Protein AF-A0AAU9CVJ2-F1 (afdb_monomer)

pLDDT: mean 92.7, std 5.64, range [61.94, 97.88]

Solvent-accessible surface area (backbone atoms only — not comparable to full-atom values): 5177 Å² total; per-residue (Å²): 133,64,67,65,48,55,51,36,51,52,58,47,59,74,69,44,73,70,64,53,79,47,43,91,79,75,48,44,77,38,69,92,55,53,46,73,45,80,78,50,68,66,89,52,31,37,34,32,40,39,38,30,33,30,38,34,66,42,99,87,73,45,78,71,48,74,44,86,30,62,50,40,32,40,35,34,35,40,100,88,52,44,72,74,48,74,44,83,105

Secondary structure (DSSP, 8-state):
--HHHHHHHHHHHHH-GGGGGG-SSS-EEEEEEEEEEEEEE-SSEEEEEEEEEEEEE-TTS-EEEEEEEEEEEEEEE-TTS-EEEEEE-

Organism: NCBI:txid438856

Foldseek 3Di:
DDPVLVVLVLVCVLPDPVLLVQPDPSADWDSVFWDKDFPDDDQFKTKIKIKTWGFDADPVRDGPDIDITIFIWIFTADNVSHTDDIDGD

Radius of gyration: 14.07 Å; Cα contacts (8 Å, |Δi|>4): 160; chains: 1; bounding box: 27×20×41 Å

Structure (mmCIF, N/CA/C/O backbone):
data_AF-A0AAU9CVJ2-F1
#
_entry.id   AF-A0AAU9CVJ2-F1
#
loop_
_atom_site.group_PDB
_atom_site.id
_atom_site.type_symbol
_atom_site.label_atom_id
_atom_site.label_alt_id
_atom_site.label_comp_id
_atom_site.label_asym_id
_atom_site.label_entity_id
_atom_site.label_seq_id
_atom_site.pdbx_PDB_ins_code
_atom_site.Cartn_x
_atom_site.Cartn_y
_atom_site.Cartn_z
_atom_site.occupancy
_atom_site.B_iso_or_equiv
_atom_site.auth_seq_id
_atom_site.auth_comp_id
_atom_site.auth_asym_id
_atom_site.auth_atom_id
_atom_site.pdbx_PDB_model_num
ATOM 1 N N . MET A 1 1 ? 3.517 6.668 19.459 1.00 61.94 1 MET A N 1
ATOM 2 C CA . MET A 1 1 ? 2.958 5.798 18.405 1.00 61.94 1 MET A CA 1
ATOM 3 C C . MET A 1 1 ? 3.265 4.369 18.803 1.00 61.94 1 MET A C 1
ATOM 5 O O . MET A 1 1 ? 4.353 4.152 19.322 1.00 61.94 1 MET A O 1
ATOM 9 N N . ASP A 1 2 ? 2.302 3.460 18.670 1.00 79.50 2 ASP A N 1
ATOM 10 C CA . ASP A 1 2 ? 2.443 2.069 19.109 1.00 79.50 2 ASP A CA 1
ATOM 11 C C . ASP A 1 2 ? 3.348 1.291 18.137 1.00 79.50 2 ASP A C 1
ATOM 13 O O . ASP A 1 2 ? 3.065 1.226 16.940 1.00 79.50 2 ASP A O 1
ATOM 17 N N . ASP A 1 3 ? 4.466 0.766 18.641 1.00 84.75 3 ASP A N 1
ATOM 18 C CA . ASP A 1 3 ? 5.469 0.027 17.856 1.00 84.75 3 ASP A CA 1
ATOM 19 C C . ASP A 1 3 ? 4.891 -1.276 17.26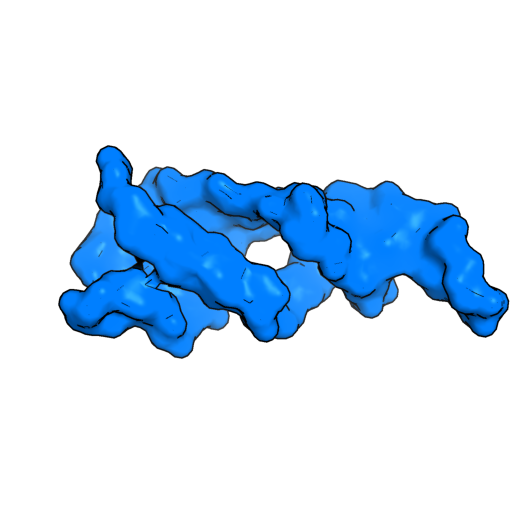9 1.00 84.75 3 ASP A C 1
ATOM 21 O O . ASP A 1 3 ? 5.222 -1.676 16.152 1.00 84.75 3 ASP A O 1
ATOM 25 N N . THR A 1 4 ? 3.925 -1.883 17.966 1.00 90.25 4 THR A N 1
ATOM 26 C CA . THR A 1 4 ? 3.244 -3.105 17.521 1.00 90.25 4 THR A CA 1
ATOM 27 C C . THR A 1 4 ? 2.410 -2.840 16.278 1.00 90.25 4 THR A C 1
ATOM 29 O O . THR A 1 4 ? 2.495 -3.589 15.307 1.00 90.25 4 THR A O 1
ATOM 32 N N . LEU A 1 5 ? 1.635 -1.751 16.269 1.00 90.31 5 LEU A N 1
ATOM 33 C CA . LEU A 1 5 ? 0.812 -1.375 15.118 1.00 90.31 5 LEU A CA 1
ATOM 34 C C . LEU A 1 5 ? 1.672 -1.110 13.876 1.00 90.31 5 LEU A C 1
ATOM 36 O O . LEU A 1 5 ? 1.340 -1.571 12.786 1.00 90.31 5 LEU A O 1
ATOM 40 N N . GLN A 1 6 ? 2.798 -0.410 14.043 1.00 92.75 6 GLN A N 1
ATOM 41 C CA . GLN A 1 6 ? 3.768 -0.181 12.966 1.00 92.75 6 GLN A CA 1
ATOM 42 C C . GLN A 1 6 ? 4.250 -1.509 12.366 1.00 92.75 6 GLN A C 1
ATOM 44 O O . GLN A 1 6 ? 4.248 -1.680 11.147 1.00 92.75 6 GLN A O 1
ATOM 49 N N . HIS A 1 7 ? 4.601 -2.477 13.214 1.00 94.31 7 HIS A N 1
ATOM 50 C CA . HIS A 1 7 ? 5.030 -3.798 12.767 1.00 94.31 7 HIS A CA 1
ATOM 51 C C . HIS A 1 7 ? 3.917 -4.569 12.034 1.00 94.31 7 HIS A C 1
ATOM 53 O O . HIS A 1 7 ? 4.160 -5.119 10.960 1.00 94.31 7 HIS A O 1
ATOM 59 N N . GLN A 1 8 ? 2.690 -4.568 12.568 1.00 94.75 8 GLN A N 1
ATOM 60 C CA . GLN A 1 8 ? 1.543 -5.255 11.959 1.00 94.75 8 GLN A CA 1
ATOM 61 C C . GLN A 1 8 ? 1.195 -4.682 10.580 1.00 94.75 8 GLN A C 1
ATOM 63 O O . GLN A 1 8 ? 0.985 -5.435 9.629 1.00 94.75 8 GLN A O 1
ATOM 68 N N . VAL A 1 9 ? 1.188 -3.354 10.445 1.00 95.50 9 VAL A N 1
ATOM 69 C CA . VAL A 1 9 ? 0.949 -2.685 9.160 1.00 95.50 9 VAL A CA 1
ATOM 70 C C . VAL A 1 9 ? 2.065 -3.001 8.163 1.00 95.50 9 VAL A C 1
ATOM 72 O O . VAL A 1 9 ? 1.775 -3.339 7.016 1.00 95.50 9 VAL A O 1
ATOM 75 N N . ALA A 1 10 ? 3.330 -2.954 8.589 1.00 95.62 10 ALA A N 1
ATOM 76 C CA . ALA A 1 10 ? 4.466 -3.270 7.725 1.00 95.62 10 ALA A CA 1
ATOM 77 C C . ALA A 1 10 ? 4.398 -4.707 7.176 1.00 95.62 10 ALA A C 1
ATOM 79 O O . ALA A 1 10 ? 4.562 -4.922 5.973 1.00 95.62 10 ALA A O 1
ATOM 80 N N . GLU A 1 11 ? 4.130 -5.683 8.046 1.00 95.31 11 GLU A N 1
ATOM 81 C CA . GLU A 1 11 ? 4.006 -7.097 7.677 1.00 95.31 11 GLU A CA 1
ATOM 82 C C . GLU A 1 11 ? 2.813 -7.350 6.751 1.00 95.31 11 GLU A C 1
ATOM 84 O O . GLU A 1 11 ? 2.925 -8.116 5.790 1.00 95.31 11 GLU A O 1
ATOM 89 N N . PHE A 1 12 ? 1.681 -6.689 7.011 1.00 96.44 12 PHE A N 1
ATOM 90 C CA . PHE A 1 12 ? 0.502 -6.776 6.158 1.00 96.44 12 PHE A CA 1
ATOM 91 C C . PHE A 1 12 ? 0.788 -6.228 4.755 1.00 96.44 12 PHE A C 1
ATOM 93 O O . PHE A 1 12 ? 0.598 -6.941 3.769 1.00 96.44 12 PHE A O 1
ATOM 100 N N . LEU A 1 13 ? 1.299 -4.996 4.649 1.00 96.50 13 LEU A N 1
ATOM 101 C CA . LEU A 1 13 ? 1.524 -4.332 3.360 1.00 96.50 13 LEU A CA 1
ATOM 102 C C . LEU A 1 13 ? 2.533 -5.088 2.482 1.00 96.50 13 LEU A C 1
ATOM 104 O O . LEU A 1 13 ? 2.323 -5.197 1.280 1.00 96.50 13 LEU A O 1
ATOM 108 N N . ARG A 1 14 ? 3.576 -5.690 3.072 1.00 95.31 14 ARG A N 1
ATOM 109 C CA . ARG A 1 14 ? 4.567 -6.512 2.343 1.00 95.31 14 ARG A CA 1
ATOM 110 C C . ARG A 1 14 ? 3.978 -7.764 1.690 1.00 95.31 14 ARG A C 1
ATOM 112 O O . ARG A 1 14 ? 4.564 -8.291 0.743 1.00 95.31 14 ARG A O 1
ATOM 119 N N . ARG A 1 15 ? 2.868 -8.282 2.226 1.00 93.56 15 ARG A N 1
ATOM 120 C CA . ARG A 1 15 ? 2.207 -9.517 1.764 1.00 93.56 15 ARG A CA 1
ATOM 121 C C . ARG A 1 15 ? 0.934 -9.248 0.970 1.00 93.56 15 ARG A C 1
ATOM 123 O O . ARG A 1 15 ? 0.459 -10.138 0.265 1.00 93.56 15 ARG A O 1
ATOM 130 N N . TRP A 1 16 ? 0.363 -8.056 1.095 1.00 94.88 16 TRP A N 1
ATOM 131 C CA . TRP A 1 16 ? -0.917 -7.724 0.495 1.00 94.88 16 TRP A CA 1
ATOM 132 C C . TRP A 1 16 ? -0.757 -7.315 -0.971 1.00 94.88 16 TRP A C 1
ATOM 134 O O . TRP A 1 16 ? -0.228 -6.256 -1.302 1.00 94.88 16 TRP A O 1
ATOM 144 N N . SER A 1 17 ? -1.272 -8.150 -1.874 1.00 90.00 17 SER A N 1
ATOM 145 C CA . SER A 1 17 ? -1.216 -7.920 -3.323 1.00 90.00 17 SER A CA 1
ATOM 146 C C . SER A 1 17 ? -2.055 -6.731 -3.802 1.00 90.00 17 SER A C 1
ATOM 148 O O . SER A 1 17 ? -1.873 -6.286 -4.934 1.00 90.00 17 SER A O 1
ATOM 150 N N . GLY A 1 18 ? -2.950 -6.198 -2.963 1.00 92.94 18 GLY A N 1
ATOM 151 C CA . GLY A 1 18 ? -3.823 -5.080 -3.323 1.00 92.94 18 GLY A CA 1
ATOM 152 C C . GLY A 1 18 ? -3.091 -3.759 -3.563 1.00 92.94 18 GLY A C 1
ATOM 153 O O . GLY A 1 18 ? -3.633 -2.902 -4.249 1.00 92.94 18 GLY A O 1
ATOM 154 N N . LEU A 1 19 ? -1.831 -3.623 -3.126 1.00 94.69 19 LEU A N 1
ATOM 155 C CA . LEU A 1 19 ? -0.977 -2.479 -3.480 1.00 94.69 19 LEU A CA 1
ATOM 156 C C . LEU A 1 19 ? -0.804 -2.297 -4.997 1.00 94.69 19 LEU A C 1
ATOM 158 O O . LEU A 1 19 ? -0.541 -1.182 -5.444 1.00 94.69 19 LEU A O 1
ATOM 162 N N . ARG A 1 20 ? -1.016 -3.357 -5.793 1.00 92.94 20 ARG A N 1
ATOM 163 C CA . ARG A 1 20 ? -0.997 -3.299 -7.263 1.00 92.94 20 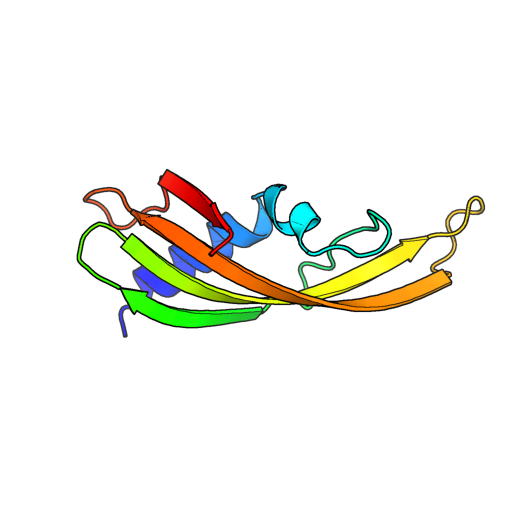ARG A CA 1
ATOM 164 C C . ARG A 1 20 ? -1.996 -2.308 -7.850 1.00 92.94 20 ARG A C 1
ATOM 166 O O . ARG A 1 20 ? -1.784 -1.854 -8.965 1.00 92.94 20 ARG A O 1
ATOM 173 N N . VAL A 1 21 ? -3.045 -1.933 -7.114 1.00 93.88 21 VAL A N 1
ATOM 174 C CA . VAL A 1 21 ? -3.991 -0.894 -7.553 1.00 93.88 21 VAL A CA 1
ATOM 175 C C . VAL A 1 21 ? -3.312 0.463 -7.786 1.00 93.88 21 VAL A C 1
ATOM 177 O O . VAL A 1 21 ? -3.816 1.271 -8.559 1.00 93.88 21 VAL A O 1
ATOM 180 N N . PHE A 1 22 ? -2.159 0.706 -7.151 1.00 95.56 22 PHE A N 1
ATOM 181 C CA . PHE A 1 22 ? -1.363 1.925 -7.327 1.00 95.56 22 PHE A CA 1
ATOM 182 C C . PHE A 1 22 ? -0.247 1.782 -8.373 1.00 95.56 22 PHE A C 1
ATOM 184 O O . PHE A 1 22 ? 0.434 2.766 -8.660 1.00 95.56 22 PHE A O 1
ATOM 191 N N . CYS A 1 23 ? -0.042 0.583 -8.926 1.00 94.81 23 CYS A N 1
ATOM 192 C CA . CYS A 1 23 ? 0.911 0.366 -10.010 1.00 94.81 23 CYS A CA 1
ATOM 193 C C . CYS A 1 23 ? 0.391 0.986 -11.310 1.00 94.81 23 CYS A C 1
ATOM 195 O O . CYS A 1 23 ? -0.804 0.957 -11.606 1.00 94.81 23 CYS A O 1
ATOM 197 N N . THR A 1 24 ? 1.304 1.512 -12.118 1.00 91.62 24 THR A N 1
ATOM 198 C CA . THR A 1 24 ? 0.983 2.166 -13.390 1.00 91.62 24 THR A CA 1
ATOM 199 C C . THR A 1 24 ? 0.954 1.195 -14.564 1.00 91.62 24 THR A C 1
ATOM 201 O O . THR A 1 24 ? 0.182 1.395 -15.502 1.00 91.62 24 THR A O 1
ATOM 204 N N . GLN A 1 25 ? 1.768 0.138 -14.522 1.00 91.06 25 GLN A N 1
ATOM 205 C CA . GLN A 1 25 ? 1.952 -0.813 -15.623 1.00 91.06 25 GLN A CA 1
ATOM 206 C C . GLN A 1 25 ? 1.870 -2.276 -15.157 1.00 91.06 25 GLN A C 1
ATOM 208 O O . GLN A 1 25 ? 2.347 -3.174 -15.847 1.00 91.06 25 GLN A O 1
ATOM 213 N N . ASP A 1 26 ? 1.253 -2.514 -13.994 1.00 88.00 26 ASP A N 1
ATOM 214 C CA . ASP A 1 26 ? 1.141 -3.832 -13.346 1.00 88.00 26 ASP A CA 1
ATOM 215 C C . ASP A 1 26 ? 2.498 -4.548 -13.141 1.00 88.00 26 ASP A C 1
ATOM 217 O O . ASP A 1 26 ? 2.611 -5.778 -13.114 1.00 88.00 26 ASP A O 1
ATOM 221 N N . GLY A 1 27 ? 3.554 -3.757 -12.962 1.00 91.00 27 GLY A N 1
ATOM 222 C CA . GLY A 1 27 ? 4.897 -4.194 -12.628 1.00 91.00 27 GLY A CA 1
ATOM 223 C C . GLY A 1 27 ? 5.006 -4.800 -11.229 1.00 91.00 27 GLY A C 1
ATOM 224 O O . GLY A 1 27 ? 4.029 -5.124 -10.543 1.00 91.00 27 GLY A O 1
ATOM 225 N N . TRP A 1 28 ? 6.244 -5.028 -10.807 1.00 92.44 28 TRP A N 1
ATOM 226 C CA . TRP A 1 28 ? 6.540 -5.740 -9.569 1.00 92.44 28 TRP A CA 1
ATOM 227 C C . TRP A 1 28 ? 6.786 -4.739 -8.450 1.00 92.44 28 TRP A C 1
ATOM 229 O O . TRP A 1 28 ? 7.598 -3.836 -8.598 1.00 92.44 28 TRP A O 1
ATOM 239 N N . ILE A 1 29 ? 6.120 -4.910 -7.313 1.00 94.75 29 ILE A N 1
ATOM 240 C CA . ILE A 1 29 ? 6.334 -4.042 -6.151 1.00 94.75 29 ILE A CA 1
ATOM 241 C C . ILE A 1 29 ? 7.694 -4.369 -5.529 1.00 94.75 29 ILE A C 1
ATOM 243 O O . ILE A 1 29 ? 7.927 -5.506 -5.110 1.00 94.75 29 ILE A O 1
ATOM 247 N N . ASP A 1 30 ? 8.577 -3.376 -5.427 1.00 94.94 30 ASP A N 1
ATOM 248 C CA . ASP A 1 30 ? 9.824 -3.506 -4.679 1.00 94.94 30 ASP A CA 1
ATOM 249 C C . ASP A 1 30 ? 9.581 -3.286 -3.175 1.00 94.94 30 ASP A C 1
ATOM 251 O O . ASP A 1 30 ? 9.528 -2.158 -2.675 1.00 94.94 30 ASP A O 1
ATOM 255 N N . ASN A 1 31 ? 9.475 -4.384 -2.427 1.00 94.44 31 ASN A N 1
ATOM 256 C CA . ASN A 1 31 ? 9.271 -4.366 -0.977 1.00 94.44 31 ASN A CA 1
ATOM 257 C C . ASN A 1 31 ? 10.412 -3.702 -0.179 1.00 94.44 31 ASN A C 1
ATOM 259 O O . ASN A 1 31 ? 10.184 -3.303 0.967 1.00 94.44 31 ASN A O 1
ATOM 263 N N . ASP A 1 32 ? 11.617 -3.552 -0.738 1.00 95.38 32 ASP A N 1
ATOM 264 C CA . ASP A 1 32 ? 12.714 -2.838 -0.068 1.00 95.38 32 ASP A CA 1
ATOM 265 C C . ASP A 1 32 ? 12.504 -1.318 -0.098 1.00 95.38 32 ASP A C 1
ATOM 267 O O . ASP A 1 32 ? 12.997 -0.580 0.767 1.00 95.38 32 ASP A O 1
ATOM 271 N N . THR A 1 33 ? 11.690 -0.849 -1.040 1.00 96.38 33 THR A N 1
ATOM 272 C CA . THR A 1 33 ? 11.323 0.561 -1.219 1.00 96.38 33 THR A CA 1
ATOM 273 C C . THR A 1 33 ? 9.985 0.913 -0.573 1.00 96.38 33 THR A C 1
ATOM 275 O O . THR A 1 33 ? 9.705 2.092 -0.380 1.00 96.38 33 THR A O 1
ATOM 278 N N . LEU A 1 34 ? 9.193 -0.088 -0.170 1.00 97.38 34 LEU A N 1
ATOM 279 C CA . LEU A 1 34 ? 7.899 0.110 0.476 1.00 97.38 34 LEU A CA 1
ATOM 280 C C . LEU A 1 34 ? 8.046 0.879 1.796 1.00 97.38 34 LEU A C 1
ATOM 282 O O . LEU A 1 34 ? 8.736 0.448 2.727 1.00 97.38 34 LEU A O 1
ATOM 286 N N . ARG A 1 35 ? 7.385 2.029 1.879 1.00 97.31 35 ARG A N 1
ATOM 287 C CA . ARG A 1 35 ? 7.259 2.875 3.067 1.00 97.31 35 ARG A CA 1
ATOM 288 C C . ARG A 1 35 ? 5.792 3.208 3.288 1.00 97.31 35 ARG A C 1
ATOM 290 O O . ARG A 1 35 ? 4.986 3.200 2.358 1.00 97.31 35 ARG A O 1
ATOM 297 N N . PHE A 1 36 ? 5.452 3.512 4.533 1.00 97.25 36 PHE A N 1
ATOM 298 C CA . PHE A 1 36 ? 4.124 3.991 4.872 1.00 97.25 36 PHE A CA 1
ATOM 299 C C . PHE A 1 36 ? 4.174 4.984 6.029 1.00 97.25 36 PHE A C 1
ATOM 301 O O . PHE A 1 36 ? 5.115 5.002 6.823 1.00 97.25 36 PHE A O 1
ATOM 308 N N . GLU A 1 37 ? 3.127 5.790 6.122 1.00 96.62 37 GLU A N 1
ATOM 309 C CA . GLU A 1 37 ? 2.880 6.726 7.208 1.00 96.62 37 GLU A CA 1
ATOM 310 C C . GLU A 1 37 ? 1.432 6.567 7.673 1.00 96.62 37 GLU A C 1
ATOM 312 O O . GLU A 1 37 ? 0.507 6.652 6.866 1.00 96.62 37 GLU A O 1
ATOM 317 N N . ILE A 1 38 ? 1.220 6.350 8.973 1.00 94.94 38 ILE A N 1
ATOM 318 C CA . ILE A 1 38 ? -0.122 6.369 9.568 1.00 94.94 38 ILE A CA 1
ATOM 319 C C . ILE A 1 38 ? -0.547 7.833 9.725 1.00 94.94 38 ILE A C 1
ATOM 321 O O . ILE A 1 38 ? 0.023 8.562 10.535 1.00 94.94 38 ILE A O 1
ATOM 325 N N . GLN A 1 39 ? -1.559 8.252 8.966 1.00 94.81 39 GLN A N 1
ATOM 326 C CA . GLN A 1 39 ? -2.034 9.641 8.912 1.00 94.81 39 GLN A CA 1
ATOM 327 C C . GLN A 1 39 ? -3.148 9.939 9.925 1.00 94.81 39 GLN A C 1
ATOM 329 O O . GLN A 1 39 ? -3.444 11.097 10.215 1.00 94.81 39 GLN A O 1
ATOM 334 N N . GLY A 1 40 ? -3.779 8.900 10.467 1.00 90.88 40 GLY A N 1
ATOM 335 C CA . GLY A 1 40 ? -4.862 9.005 11.439 1.00 90.88 40 GLY A CA 1
ATOM 336 C C . GLY A 1 40 ? -5.600 7.679 11.586 1.00 90.88 40 GLY A C 1
ATOM 337 O O . GLY A 1 40 ? -5.298 6.718 10.883 1.00 90.88 40 GLY A O 1
ATOM 338 N N . GLY A 1 41 ? -6.558 7.608 12.504 1.00 89.19 41 GLY A N 1
ATOM 339 C CA . GLY A 1 41 ? -7.327 6.387 12.732 1.00 89.19 41 GLY A CA 1
ATOM 340 C C . GLY A 1 41 ? -8.051 6.355 14.071 1.00 89.19 41 GLY A C 1
ATOM 341 O O . GLY A 1 41 ? -7.855 7.229 14.920 1.00 89.19 41 GLY A O 1
ATOM 342 N N . GLY A 1 42 ? -8.897 5.342 14.223 1.00 86.31 42 GLY A N 1
ATOM 343 C CA . GLY A 1 42 ? -9.625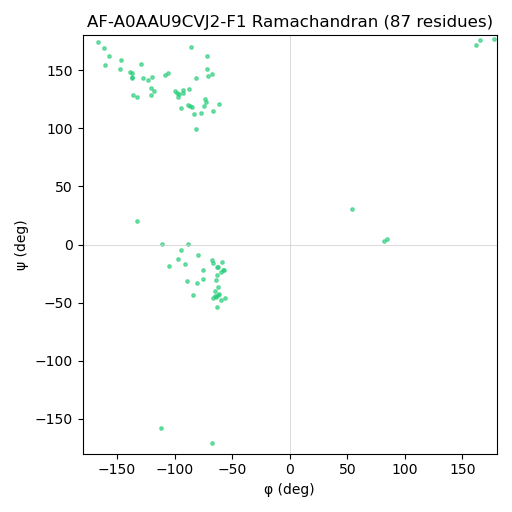 4.995 15.437 1.00 86.31 42 GLY A CA 1
ATOM 344 C C . GLY A 1 42 ? -9.140 3.674 16.038 1.00 86.31 42 GLY A C 1
ATOM 345 O O . GLY A 1 42 ? -8.017 3.239 15.802 1.00 86.31 42 GLY A O 1
ATOM 346 N N . GLN A 1 43 ? -9.994 3.038 16.842 1.00 85.94 43 GLN A N 1
ATOM 347 C CA . GLN A 1 43 ? -9.675 1.749 17.472 1.00 85.94 43 GLN A CA 1
ATOM 348 C C . GLN A 1 43 ? -9.741 0.572 16.489 1.00 85.94 43 GLN A C 1
ATOM 350 O O . GLN A 1 43 ? -9.026 -0.405 16.664 1.00 85.94 43 GLN A O 1
ATOM 355 N N . ASP A 1 44 ? -10.593 0.663 15.470 1.00 93.88 44 ASP A N 1
ATOM 356 C CA . ASP A 1 44 ? -10.905 -0.404 14.517 1.00 93.88 44 ASP A CA 1
ATOM 357 C C . ASP A 1 44 ? -10.370 -0.126 13.105 1.00 93.88 44 ASP A C 1
ATOM 359 O O . ASP A 1 44 ? -10.574 -0.925 12.187 1.00 93.88 44 ASP A O 1
ATOM 363 N N . GLU A 1 45 ? -9.693 1.006 12.907 1.00 95.12 45 GLU A N 1
ATOM 364 C CA . GLU A 1 45 ? -9.162 1.389 11.606 1.00 95.12 45 GLU A CA 1
ATOM 365 C C . GLU A 1 45 ? -8.054 2.430 11.661 1.00 95.12 45 GLU A C 1
ATOM 367 O O . GLU A 1 45 ? -8.015 3.280 12.550 1.00 95.12 45 GLU A O 1
ATOM 372 N N . VAL A 1 46 ? -7.210 2.424 10.634 1.00 95.75 46 VAL A N 1
ATOM 373 C CA . VAL A 1 46 ? -6.207 3.462 10.395 1.00 95.75 46 VAL A CA 1
ATOM 374 C C . VAL A 1 46 ? -6.150 3.837 8.922 1.00 95.75 46 VAL A C 1
ATOM 376 O O . VAL A 1 46 ? -6.355 3.001 8.044 1.00 95.75 46 VAL A O 1
ATOM 379 N N . ILE A 1 47 ? -5.853 5.103 8.652 1.00 97.00 47 ILE A N 1
ATOM 380 C CA . ILE A 1 47 ? -5.532 5.600 7.318 1.00 97.00 47 ILE A CA 1
ATOM 381 C C . ILE A 1 47 ? -4.018 5.637 7.185 1.00 97.00 47 ILE A C 1
ATOM 383 O O . ILE A 1 47 ? -3.330 6.245 8.011 1.00 97.00 47 ILE A O 1
ATOM 387 N N . VAL A 1 48 ? -3.504 5.004 6.136 1.00 97.19 48 VAL A N 1
ATOM 388 C CA . VAL A 1 48 ? -2.077 4.984 5.826 1.00 97.19 48 VAL A CA 1
ATOM 389 C C . VAL A 1 48 ? -1.827 5.576 4.447 1.00 97.19 48 VAL A C 1
ATOM 391 O O . VAL A 1 48 ? -2.519 5.245 3.487 1.00 97.19 48 VAL A O 1
ATOM 394 N N . ALA A 1 49 ? -0.827 6.443 4.343 1.00 97.88 49 ALA A N 1
ATOM 395 C CA . ALA A 1 49 ? -0.216 6.781 3.066 1.00 97.88 49 ALA A CA 1
ATOM 396 C C . ALA A 1 49 ? 0.895 5.770 2.787 1.00 97.88 49 ALA A C 1
ATOM 398 O O . ALA A 1 49 ? 1.685 5.475 3.680 1.00 97.88 49 ALA A O 1
ATOM 399 N N . VAL A 1 50 ? 0.954 5.240 1.570 1.00 97.50 50 VAL A N 1
ATOM 400 C CA . VAL A 1 50 ? 1.962 4.269 1.133 1.00 97.50 50 VAL A CA 1
ATOM 401 C C . VAL A 1 50 ? 2.762 4.829 -0.031 1.00 97.50 50 VAL A C 1
ATOM 403 O O . VAL A 1 50 ? 2.212 5.522 -0.888 1.00 97.50 50 VAL A O 1
ATOM 406 N N . THR A 1 51 ? 4.052 4.511 -0.069 1.00 97.88 51 THR A N 1
ATOM 407 C CA . THR A 1 51 ? 4.939 4.779 -1.205 1.00 97.88 51 THR A CA 1
ATOM 408 C C . THR A 1 51 ? 5.829 3.5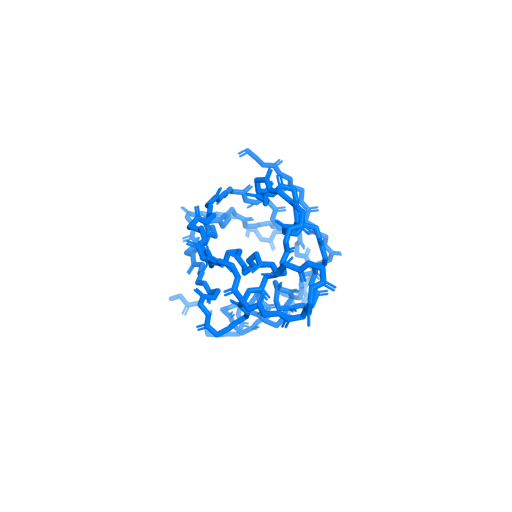70 -1.470 1.00 97.88 51 THR A C 1
ATOM 410 O O . THR A 1 51 ? 6.240 2.883 -0.536 1.00 97.88 51 THR A O 1
ATOM 413 N N . PHE A 1 52 ? 6.103 3.277 -2.737 1.00 97.44 52 PHE A N 1
ATOM 414 C CA . PHE A 1 52 ? 6.993 2.193 -3.165 1.00 97.44 52 PHE A CA 1
ATOM 415 C C . PHE A 1 52 ? 7.443 2.423 -4.612 1.00 97.44 52 PHE A C 1
ATOM 417 O O . PHE A 1 52 ? 6.896 3.280 -5.298 1.00 97.44 52 PHE A O 1
ATOM 424 N N . GLU A 1 53 ? 8.424 1.662 -5.085 1.00 97.19 53 GLU A N 1
ATOM 425 C CA . GLU A 1 53 ? 8.803 1.609 -6.495 1.00 97.19 53 GLU A CA 1
ATOM 426 C C . GLU A 1 53 ? 8.187 0.377 -7.173 1.00 97.19 53 GLU A C 1
ATOM 428 O O . GLU A 1 53 ? 8.269 -0.749 -6.673 1.00 97.19 53 GLU A O 1
ATOM 433 N N . GLU A 1 54 ? 7.576 0.595 -8.331 1.00 96.19 54 GLU A N 1
ATOM 434 C CA . GLU A 1 54 ? 7.176 -0.430 -9.287 1.00 96.19 54 GLU A CA 1
ATOM 435 C C . GLU A 1 54 ? 8.359 -0.728 -10.214 1.00 96.19 54 GLU A C 1
ATOM 437 O O . GLU A 1 54 ? 8.841 0.144 -10.935 1.00 96.19 54 GLU A O 1
ATOM 442 N N . VAL A 1 55 ? 8.837 -1.971 -10.209 1.00 95.12 55 VAL A N 1
ATOM 443 C CA . VAL A 1 55 ? 9.889 -2.458 -11.104 1.00 95.12 55 VAL A CA 1
ATOM 444 C C . VAL A 1 55 ? 9.251 -2.964 -12.390 1.00 95.12 55 VAL A C 1
ATOM 446 O O . VAL A 1 55 ? 8.463 -3.915 -12.386 1.00 95.12 55 VAL A O 1
ATOM 449 N N . LEU A 1 56 ? 9.634 -2.346 -13.502 1.00 94.00 56 LEU A N 1
ATOM 450 C CA . LEU A 1 56 ? 9.212 -2.731 -14.842 1.00 94.00 56 LEU A CA 1
ATOM 451 C C . LEU A 1 56 ? 10.237 -3.702 -15.421 1.00 94.00 56 LEU A C 1
ATOM 453 O O . LEU A 1 56 ? 11.439 -3.434 -15.385 1.00 94.00 56 LEU A O 1
ATOM 457 N N . VAL A 1 57 ? 9.773 -4.830 -15.954 1.00 89.62 57 VAL A N 1
ATOM 458 C CA . VAL A 1 57 ? 10.634 -5.881 -16.510 1.00 89.62 57 VAL A CA 1
ATOM 459 C C . VAL A 1 57 ? 10.281 -6.090 -17.979 1.00 89.62 57 VAL A C 1
ATOM 461 O O . VAL A 1 57 ? 9.116 -6.274 -18.324 1.00 89.62 57 VAL A O 1
ATOM 464 N N . GLU A 1 58 ? 11.284 -6.053 -18.852 1.00 85.75 58 GLU A N 1
ATOM 465 C CA . GLU A 1 58 ? 11.118 -6.350 -20.276 1.00 85.75 58 GLU A CA 1
ATOM 466 C C . GLU A 1 58 ? 10.892 -7.852 -20.499 1.00 85.75 58 GLU A C 1
ATOM 468 O O . GLU A 1 58 ? 11.252 -8.685 -19.668 1.00 85.75 58 GLU A O 1
ATOM 473 N N . GLY A 1 59 ? 10.376 -8.237 -21.671 1.00 77.38 59 GLY A N 1
ATOM 474 C CA . GLY A 1 59 ? 10.151 -9.651 -22.015 1.00 77.38 59 GLY A CA 1
ATOM 475 C C . GLY A 1 59 ? 11.410 -10.538 -21.984 1.00 77.38 59 GLY A C 1
ATOM 476 O O . GLY A 1 59 ? 11.294 -11.760 -21.963 1.00 77.38 59 GLY A O 1
ATOM 477 N N . SER A 1 60 ? 12.606 -9.942 -21.954 1.00 84.50 60 SER A N 1
ATOM 478 C CA . SER A 1 60 ? 13.898 -10.615 -21.762 1.00 84.50 60 SER A CA 1
ATOM 479 C C . SER A 1 60 ? 14.217 -10.958 -20.298 1.00 84.50 60 SER A C 1
ATOM 481 O O . SER A 1 60 ? 15.195 -11.659 -20.043 1.00 84.50 60 SER A O 1
ATOM 483 N N . GLY A 1 61 ? 13.427 -10.468 -19.336 1.00 80.31 61 GLY A N 1
ATOM 484 C CA . GLY A 1 61 ? 13.700 -10.572 -17.900 1.00 80.31 61 GLY A CA 1
ATOM 485 C C . GLY A 1 61 ? 14.620 -9.474 -17.352 1.00 80.31 61 GLY A C 1
ATOM 486 O O . GLY A 1 61 ? 14.980 -9.515 -16.177 1.00 80.31 61 GLY A O 1
ATOM 487 N N . CYS A 1 62 ? 15.010 -8.494 -18.173 1.00 87.44 62 CYS A N 1
ATOM 488 C CA . CYS A 1 62 ? 15.807 -7.344 -17.744 1.00 87.44 62 CYS A CA 1
ATOM 489 C C . CYS A 1 62 ? 14.933 -6.265 -17.092 1.00 87.44 62 CYS A C 1
ATOM 491 O O . CYS A 1 62 ? 13.816 -6.016 -17.539 1.00 87.44 62 CYS A O 1
ATOM 493 N N . VAL A 1 63 ? 15.457 -5.591 -16.061 1.00 90.31 63 VAL A N 1
ATOM 494 C CA . VAL A 1 63 ? 14.801 -4.408 -15.483 1.00 90.31 63 VAL A CA 1
ATOM 495 C C . VAL A 1 63 ? 14.822 -3.280 -16.517 1.00 90.31 63 VAL A C 1
ATOM 497 O O . VAL A 1 63 ? 15.891 -2.790 -16.872 1.00 90.31 63 VAL A O 1
ATOM 500 N N . ALA A 1 64 ? 13.636 -2.886 -16.977 1.00 90.00 64 ALA A N 1
ATOM 501 C CA . ALA A 1 64 ? 13.404 -1.806 -17.932 1.00 90.00 64 ALA A CA 1
ATOM 502 C C . ALA A 1 64 ? 13.438 -0.429 -17.254 1.00 90.00 64 ALA A C 1
ATOM 504 O O . ALA A 1 64 ? 13.838 0.566 -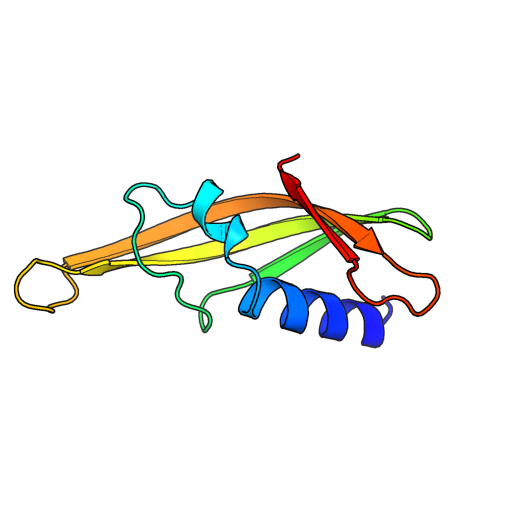17.854 1.00 90.00 64 ALA A O 1
ATOM 505 N N . GLY A 1 65 ? 12.989 -0.375 -15.998 1.00 93.00 65 GLY A N 1
ATOM 506 C CA . GLY A 1 65 ? 12.834 0.864 -15.251 1.00 93.00 65 GLY A CA 1
ATOM 507 C C . GLY A 1 65 ? 12.239 0.652 -13.864 1.00 93.00 65 GLY A C 1
ATOM 508 O O . GLY A 1 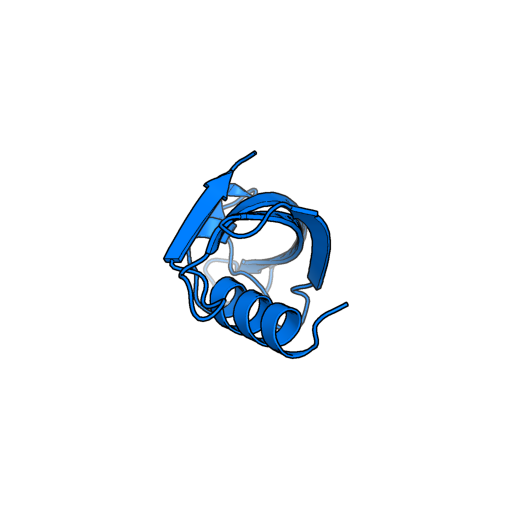65 ? 11.898 -0.469 -13.473 1.00 93.00 65 GLY A O 1
ATOM 509 N N . ARG A 1 66 ? 12.142 1.757 -13.125 1.00 96.00 66 ARG A N 1
ATOM 510 C CA . ARG A 1 66 ? 11.503 1.851 -11.813 1.00 96.00 66 ARG A CA 1
ATOM 511 C C . ARG A 1 66 ? 10.645 3.106 -11.779 1.00 96.00 66 ARG A C 1
ATOM 513 O O . ARG A 1 66 ? 11.154 4.178 -12.090 1.00 96.00 66 ARG A O 1
ATOM 520 N N . GLU A 1 67 ? 9.388 2.967 -11.382 1.00 95.88 67 GLU A N 1
ATOM 521 C CA . GLU A 1 67 ? 8.436 4.074 -11.293 1.00 95.88 67 GLU A CA 1
ATOM 522 C C . GLU A 1 67 ? 7.966 4.250 -9.840 1.00 95.88 67 GLU A C 1
ATOM 524 O O . GLU A 1 67 ? 7.614 3.264 -9.191 1.00 95.88 67 GLU A O 1
ATOM 529 N N . PRO A 1 68 ? 7.953 5.476 -9.289 1.00 96.50 68 PRO A N 1
ATOM 530 C CA . PRO A 1 68 ? 7.434 5.712 -7.950 1.00 96.50 68 PRO A CA 1
ATOM 531 C C . PRO A 1 68 ? 5.903 5.627 -7.935 1.00 96.50 68 PRO A C 1
ATOM 533 O O . PRO A 1 68 ? 5.211 6.370 -8.631 1.00 96.50 68 PRO A O 1
ATOM 536 N N . CYS A 1 69 ? 5.371 4.778 -7.065 1.00 97.19 69 CYS A N 1
ATOM 537 C CA . CYS A 1 69 ? 3.950 4.640 -6.786 1.00 97.19 69 CYS A CA 1
ATOM 538 C C . CYS A 1 69 ? 3.623 5.212 -5.407 1.00 97.19 69 CYS A C 1
ATOM 540 O O . CYS A 1 69 ? 4.406 5.116 -4.457 1.00 97.19 69 CYS A O 1
ATOM 542 N N . PHE A 1 70 ? 2.435 5.795 -5.286 1.00 96.81 70 PHE A N 1
ATOM 543 C CA . PHE A 1 70 ? 1.926 6.306 -4.023 1.00 96.81 70 PHE A CA 1
ATOM 544 C C . PHE A 1 70 ? 0.410 6.167 -3.959 1.00 96.81 70 PHE A C 1
ATOM 546 O O . PHE A 1 70 ? -0.281 6.207 -4.976 1.00 96.81 70 PHE A O 1
ATOM 553 N N . GLY A 1 71 ? -0.112 6.025 -2.748 1.00 96.06 71 GLY A N 1
ATOM 554 C CA . GLY A 1 71 ? -1.539 5.847 -2.532 1.00 96.06 71 GLY A CA 1
ATOM 555 C C . GLY A 1 71 ? -1.929 6.023 -1.078 1.00 96.06 71 GLY A C 1
ATOM 556 O O . GLY A 1 71 ? -1.078 6.186 -0.200 1.00 96.06 71 GLY A O 1
ATOM 557 N N . ARG A 1 72 ? -3.233 5.985 -0.821 1.00 97.06 72 ARG A N 1
ATOM 558 C CA . ARG A 1 72 ? -3.783 5.930 0.532 1.00 97.06 72 ARG A CA 1
ATOM 559 C C . ARG A 1 72 ? -4.667 4.712 0.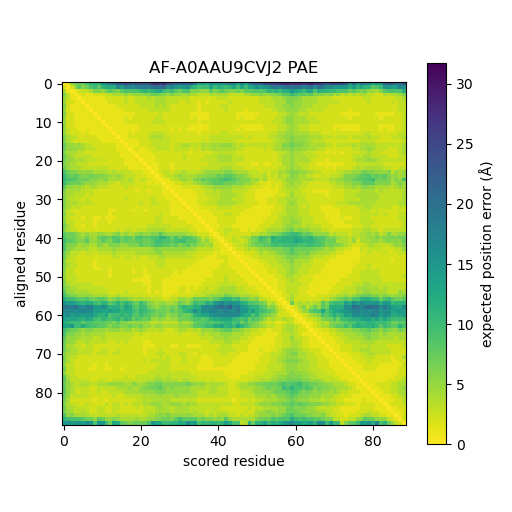673 1.00 97.06 72 ARG A C 1
ATOM 561 O O . ARG A 1 72 ? -5.396 4.351 -0.247 1.00 97.06 72 ARG A O 1
ATOM 568 N N . LEU A 1 73 ? -4.580 4.098 1.840 1.00 97.06 73 LEU A N 1
ATOM 569 C CA . LEU A 1 73 ? -5.366 2.937 2.205 1.00 97.06 73 LEU A CA 1
ATOM 570 C C . LEU A 1 73 ? -6.055 3.192 3.532 1.00 97.06 73 LEU A C 1
ATOM 572 O O . LEU A 1 73 ? -5.464 3.750 4.460 1.00 97.06 73 LEU A O 1
ATOM 576 N N . ARG A 1 74 ? -7.279 2.695 3.642 1.00 96.88 74 ARG A N 1
ATOM 577 C CA . ARG A 1 74 ? -7.934 2.459 4.920 1.00 96.88 74 ARG A CA 1
ATOM 578 C C . ARG A 1 74 ? -7.699 1.008 5.310 1.00 96.88 74 ARG A C 1
ATOM 580 O O . ARG A 1 74 ? -8.130 0.093 4.614 1.00 96.88 74 ARG A O 1
ATOM 587 N N . LEU A 1 75 ? -7.016 0.799 6.428 1.00 97.00 75 LEU A N 1
ATOM 588 C CA . LEU A 1 75 ? -6.806 -0.517 7.022 1.00 97.00 75 LEU A CA 1
ATOM 589 C C . LEU A 1 75 ? -7.838 -0.728 8.125 1.00 97.00 75 LEU A C 1
ATOM 591 O O . LEU A 1 75 ? -7.995 0.130 8.992 1.00 97.00 75 LEU A O 1
ATOM 595 N N . LYS A 1 76 ? -8.523 -1.869 8.112 1.00 96.81 76 LYS A N 1
ATOM 596 C CA . LYS A 1 76 ? -9.393 -2.311 9.207 1.00 96.81 76 LYS A CA 1
ATOM 597 C C . LYS A 1 76 ? -8.595 -3.191 10.157 1.00 96.81 76 LYS A C 1
ATOM 599 O O . LYS A 1 76 ? -7.899 -4.097 9.700 1.00 96.81 76 LYS A O 1
ATOM 604 N N . LEU A 1 77 ? -8.720 -2.934 11.451 1.00 95.56 77 LEU A N 1
ATOM 605 C CA . LEU A 1 77 ? -7.999 -3.635 12.508 1.00 95.56 77 LEU A CA 1
ATOM 606 C C . LEU A 1 77 ? -8.925 -4.597 13.257 1.00 95.56 77 LEU A C 1
ATOM 608 O O . LEU A 1 77 ? -10.122 -4.336 13.415 1.00 95.56 77 LEU A O 1
ATOM 612 N N . ASP A 1 78 ? -8.363 -5.704 13.727 1.00 94.31 78 ASP A N 1
ATOM 613 C CA . ASP A 1 78 ? -8.982 -6.558 14.735 1.00 94.31 78 ASP A CA 1
ATOM 614 C C . ASP A 1 78 ? -8.670 -6.050 16.153 1.00 94.31 78 ASP A C 1
ATOM 616 O O . ASP A 1 78 ? -7.854 -5.151 16.361 1.00 94.31 78 ASP A O 1
ATOM 620 N N . ALA A 1 79 ? -9.348 -6.614 17.157 1.00 89.38 79 ALA A N 1
ATOM 621 C CA . ALA A 1 79 ? -9.218 -6.182 18.553 1.00 89.38 79 ALA A CA 1
ATOM 622 C C . ALA A 1 79 ? -7.803 -6.378 19.136 1.00 89.38 79 ALA A C 1
ATOM 624 O O . ALA A 1 79 ? -7.467 -5.765 20.147 1.00 89.38 79 ALA A O 1
ATOM 625 N N . ASP A 1 80 ? -6.986 -7.231 18.513 1.00 88.81 80 ASP A N 1
ATOM 626 C CA . ASP A 1 80 ? -5.579 -7.454 18.852 1.00 88.81 80 ASP A CA 1
ATOM 627 C C . ASP A 1 80 ? -4.615 -6.502 18.115 1.00 88.81 80 ASP A C 1
ATOM 629 O O . ASP A 1 80 ? -3.403 -6.576 18.318 1.00 88.81 80 ASP A O 1
ATOM 633 N N . GLY A 1 81 ? -5.140 -5.601 17.277 1.00 87.69 81 GLY A N 1
ATOM 634 C CA . GLY A 1 81 ? -4.369 -4.649 16.479 1.00 87.69 81 GLY A CA 1
ATOM 635 C C . GLY A 1 81 ? -3.806 -5.220 15.175 1.00 87.69 81 GLY A C 1
ATOM 636 O O . GLY A 1 81 ? -3.099 -4.502 14.465 1.00 87.69 81 GLY A O 1
ATOM 637 N N . SER A 1 82 ? -4.102 -6.479 14.837 1.00 92.44 82 SER A N 1
ATOM 638 C CA . SER A 1 82 ? -3.741 -7.052 13.539 1.00 92.44 82 SER A CA 1
ATOM 639 C C . SER A 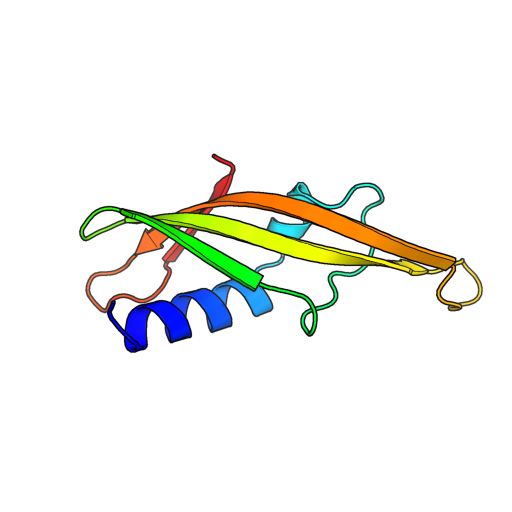1 82 ? -4.601 -6.466 12.414 1.00 92.44 82 SER A C 1
ATOM 641 O O . SER A 1 82 ? -5.731 -6.023 12.628 1.00 92.44 82 SER A O 1
ATOM 643 N N . VAL A 1 83 ? -4.051 -6.410 11.197 1.00 95.94 83 VAL A N 1
ATOM 644 C CA . VAL A 1 83 ? -4.768 -5.864 10.036 1.00 95.94 83 VAL A CA 1
ATOM 645 C C . VAL A 1 83 ? -5.647 -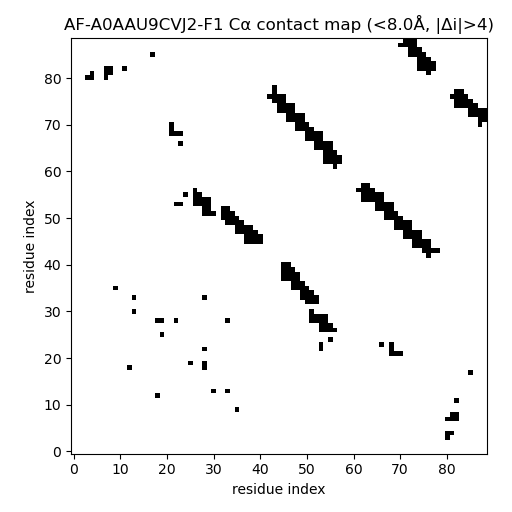6.948 9.413 1.00 95.94 83 VAL A C 1
ATOM 647 O O . VAL A 1 83 ? -5.144 -7.942 8.890 1.00 95.94 83 VAL A O 1
ATOM 650 N N . ARG A 1 84 ? -6.961 -6.718 9.408 1.00 95.69 84 ARG A N 1
ATOM 651 C CA . ARG A 1 84 ? -7.967 -7.625 8.843 1.00 95.69 84 ARG A CA 1
ATOM 652 C C . ARG A 1 84 ? -8.159 -7.443 7.342 1.00 95.69 84 ARG A C 1
ATOM 654 O O . ARG A 1 84 ? -8.314 -8.415 6.607 1.00 95.69 84 ARG A O 1
ATOM 661 N N . SER A 1 85 ? -8.227 -6.194 6.887 1.00 95.50 85 SER A N 1
ATOM 662 C CA . SER A 1 85 ? -8.497 -5.859 5.486 1.00 95.50 85 SER A CA 1
ATOM 663 C C . SER A 1 85 ? -7.991 -4.468 5.126 1.00 95.50 85 SER A C 1
ATOM 665 O O . SER A 1 85 ? -7.768 -3.636 6.005 1.00 95.50 85 SER A O 1
ATOM 667 N N . ALA A 1 86 ? -7.857 -4.213 3.826 1.00 96.00 86 ALA A N 1
ATOM 668 C CA . ALA A 1 86 ? -7.471 -2.921 3.279 1.00 96.00 86 ALA A CA 1
ATOM 669 C C . ALA A 1 86 ? -8.333 -2.563 2.062 1.00 96.00 86 ALA A C 1
ATOM 671 O O . ALA A 1 86 ? -8.693 -3.443 1.278 1.00 96.00 86 ALA A O 1
ATOM 672 N N . GLU A 1 87 ? -8.644 -1.278 1.927 1.00 93.88 87 GLU A N 1
ATOM 673 C CA . GLU A 1 87 ? -9.389 -0.674 0.817 1.00 93.88 87 GLU A CA 1
ATOM 674 C C . GLU A 1 87 ? -8.730 0.661 0.428 1.00 93.88 87 GLU A C 1
ATOM 676 O O . GLU A 1 87 ? -8.119 1.320 1.278 1.00 93.88 87 GLU A O 1
ATOM 681 N N . ASP A 1 88 ? -8.798 1.043 -0.847 1.00 86.31 88 ASP A N 1
ATOM 682 C CA . ASP A 1 88 ? -8.331 2.350 -1.321 1.00 86.31 88 ASP A CA 1
ATOM 683 C C . ASP A 1 88 ? -9.202 3.502 -0.776 1.00 86.31 88 ASP A C 1
ATOM 685 O O . ASP A 1 88 ? -10.395 3.321 -0.526 1.00 86.31 88 ASP A O 1
ATOM 689 N N . TRP A 1 89 ? -8.580 4.667 -0.526 1.00 77.75 89 TRP A N 1
ATOM 690 C CA . TRP A 1 89 ? -9.201 5.846 0.111 1.00 77.75 89 TRP A CA 1
ATOM 691 C C . TRP A 1 89 ? -8.963 7.172 -0.632 1.00 77.75 89 TRP A C 1
ATOM 693 O O . TRP A 1 89 ? -7.785 7.586 -0.807 1.00 77.75 89 TRP A O 1
#

Mean predicted aligned error: 3.98 Å

Nearest PDB structures (foldseek):
  6p7l-assembly1_D  TM=5.731E-01  e=1.332E-01  Streptomyces sp. CM020
  6vfy-assembly1_E  TM=3.920E-01  e=1.650E+00  Mus musculus
  1d5e-assembly1_B  TM=2.164E-01  e=2.425E-01  Bos taurus

Sequence (89 aa):
MDDTLQHQVAEFLRRWSGLRVFCTQDGWIDNDTLRFEIQGGGQDEVIVAVTFEEVLVEGSGCVAGREPCFGRLRLKLDADGSVRSAEDW